Protein AF-A0A2H0EQP5-F1 (afdb_monomer_lite)

Foldseek 3Di:
DDFDPVDQDDCDPVPDCQHPCCCVPPVDPDPPDDRDDDPDDRGDDDPVVVVVVVVVVVVVDDDDDDPCPVVLVVVQVCCCVPPVDRDDSVVDDDDPDPVRVD

Secondary structure (DSSP, 8-state):
----SS-----TTTT-HHHHTHHHHH----TT-----SS--SSPPPHHHHHHHHHHHHH---------HHHHHHHHHHHHHHH-----GGG----S-HHHH-

Sequence (102 aa):
MLPDFDAVIERRNTHSLKWDALAARTGVTAPDGLAMWTADMDFLSPEPVRQRLSAAVAHGIFGYYSADASWRAAVCGWMARRHGWAVEPEWITPSAGVCAAL

pLDDT: mean 95.49, std 3.76, range [70.75, 98.75]

Radius of gyration: 18.48 Å; chains: 1; bounding box: 39×36×46 Å

Structure (mmCIF, N/CA/C/O backbone):
data_AF-A0A2H0EQP5-F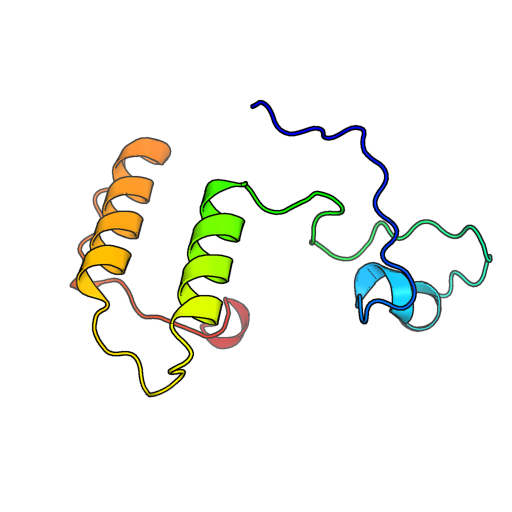1
#
_entry.id   AF-A0A2H0EQP5-F1
#
loop_
_atom_site.group_PDB
_atom_site.id
_atom_site.type_symbol
_atom_site.label_atom_id
_atom_site.label_alt_id
_atom_site.label_comp_id
_atom_site.label_asym_id
_atom_site.label_entity_id
_atom_site.label_seq_id
_atom_site.pdbx_PDB_ins_code
_atom_site.Cartn_x
_atom_site.Cartn_y
_atom_site.Cartn_z
_atom_site.occupancy
_atom_site.B_iso_or_equiv
_atom_site.auth_seq_id
_atom_site.auth_comp_id
_atom_site.auth_asym_id
_atom_site.auth_atom_id
_atom_site.pdbx_PDB_model_num
ATOM 1 N N . MET A 1 1 ? -19.212 -3.097 -9.627 1.00 70.75 1 MET A N 1
ATOM 2 C CA . MET A 1 1 ? -18.535 -3.616 -10.834 1.00 70.75 1 MET A CA 1
ATOM 3 C C . MET A 1 1 ? -17.454 -4.576 -10.364 1.00 70.75 1 MET A C 1
ATOM 5 O O . MET A 1 1 ? -16.841 -4.289 -9.341 1.00 70.75 1 MET A O 1
ATOM 9 N N . LEU A 1 2 ? -17.303 -5.730 -11.010 1.00 83.62 2 LEU A N 1
ATOM 10 C CA . LEU A 1 2 ? -16.222 -6.666 -10.688 1.00 83.62 2 LEU A CA 1
ATOM 11 C C . LEU A 1 2 ? -14.879 -6.072 -11.156 1.00 83.62 2 LEU A C 1
ATOM 13 O O . LEU A 1 2 ? -14.884 -5.346 -12.150 1.00 83.62 2 LEU A O 1
ATOM 17 N N . PRO A 1 3 ? -13.766 -6.314 -10.441 1.00 87.56 3 PRO A N 1
ATOM 18 C CA . PRO A 1 3 ? -12.445 -5.912 -10.916 1.00 87.56 3 PRO A CA 1
ATOM 19 C C . PRO A 1 3 ? -12.086 -6.663 -12.205 1.00 87.56 3 PRO A C 1
ATOM 21 O O . PRO A 1 3 ? -12.366 -7.855 -12.320 1.00 87.56 3 PRO A O 1
ATOM 24 N N . ASP A 1 4 ? -11.460 -5.959 -13.146 1.00 94.06 4 ASP A N 1
ATOM 25 C CA . ASP A 1 4 ? -10.845 -6.546 -14.336 1.00 94.06 4 ASP A CA 1
ATOM 26 C C . ASP A 1 4 ? -9.378 -6.871 -14.018 1.00 94.06 4 ASP A C 1
ATOM 28 O O . ASP A 1 4 ? -8.572 -5.966 -13.792 1.00 94.06 4 ASP A O 1
ATOM 32 N N . PHE A 1 5 ? -9.063 -8.164 -13.928 1.00 96.00 5 PHE A N 1
ATOM 33 C CA . PHE A 1 5 ? -7.707 -8.663 -13.686 1.00 96.00 5 PHE A CA 1
ATOM 34 C C . PHE A 1 5 ? -6.963 -9.015 -14.984 1.00 96.00 5 PHE A C 1
ATOM 36 O O . PHE A 1 5 ? -5.776 -9.321 -14.921 1.00 96.00 5 PHE A O 1
ATOM 43 N N . ASP A 1 6 ? -7.629 -8.956 -16.141 1.00 96.56 6 ASP A N 1
ATOM 44 C CA . ASP A 1 6 ? -7.016 -9.205 -17.451 1.00 96.56 6 ASP A CA 1
ATOM 45 C C . ASP A 1 6 ? -6.471 -7.909 -18.074 1.00 96.56 6 ASP A C 1
ATOM 47 O O . ASP A 1 6 ? -5.634 -7.941 -18.979 1.00 96.56 6 ASP A O 1
ATOM 51 N N . ALA A 1 7 ? -6.919 -6.752 -17.575 1.00 95.75 7 ALA A N 1
ATOM 52 C CA . ALA A 1 7 ? -6.400 -5.451 -17.963 1.00 95.75 7 ALA A CA 1
ATOM 53 C C . ALA A 1 7 ? -4.881 -5.354 -17.736 1.00 95.75 7 ALA A C 1
ATOM 55 O O . ALA A 1 7 ? -4.391 -5.334 -16.605 1.00 95.75 7 ALA A O 1
ATOM 56 N N . VAL A 1 8 ? -4.131 -5.215 -18.831 1.00 95.19 8 VAL A N 1
ATOM 57 C CA . VAL A 1 8 ? -2.688 -4.963 -18.792 1.00 95.19 8 VAL A CA 1
ATOM 58 C C . VAL A 1 8 ? -2.442 -3.488 -18.484 1.00 95.19 8 VAL A C 1
ATOM 60 O O . VAL A 1 8 ? -2.867 -2.603 -19.229 1.00 95.19 8 VAL A O 1
ATOM 63 N N . ILE A 1 9 ? -1.730 -3.221 -17.390 1.00 95.62 9 ILE A N 1
ATOM 64 C CA . ILE A 1 9 ? -1.413 -1.870 -16.919 1.00 95.62 9 ILE A CA 1
ATOM 65 C C . ILE A 1 9 ? 0.083 -1.633 -17.097 1.00 95.62 9 ILE A C 1
ATOM 67 O O . ILE A 1 9 ? 0.904 -2.316 -16.487 1.00 95.62 9 ILE A O 1
ATOM 71 N N . GLU A 1 10 ? 0.444 -0.644 -17.912 1.00 96.12 10 GLU A N 1
ATOM 72 C CA . GLU A 1 10 ? 1.841 -0.246 -18.072 1.00 96.12 10 GLU A CA 1
ATOM 73 C C . GLU A 1 10 ? 2.361 0.434 -16.795 1.00 96.12 10 GLU A C 1
ATOM 75 O O . GLU A 1 10 ? 1.739 1.363 -16.274 1.00 96.12 10 GLU A O 1
ATOM 80 N N . ARG A 1 11 ? 3.506 -0.037 -16.290 1.00 96.56 11 ARG A N 1
ATOM 81 C CA . ARG A 1 11 ? 4.137 0.431 -15.041 1.00 96.56 11 ARG A CA 1
ATOM 82 C C . ARG A 1 11 ? 5.615 0.799 -15.205 1.00 96.56 11 ARG A C 1
ATOM 84 O O . ARG A 1 11 ? 6.268 1.161 -14.227 1.00 96.56 11 ARG A O 1
ATOM 91 N N . ARG A 1 12 ? 6.161 0.712 -16.419 1.00 95.81 12 ARG A N 1
ATOM 92 C CA . ARG A 1 12 ? 7.487 1.244 -16.747 1.00 95.81 12 ARG A CA 1
ATOM 93 C C . ARG A 1 12 ? 7.437 2.764 -16.789 1.00 95.81 12 ARG A C 1
ATOM 95 O O . ARG A 1 12 ? 6.477 3.356 -17.281 1.00 95.81 12 ARG A O 1
ATOM 102 N N . ASN A 1 13 ? 8.503 3.394 -16.315 1.00 95.88 13 ASN A N 1
ATOM 103 C CA . ASN A 1 13 ? 8.634 4.841 -16.161 1.00 95.88 13 ASN A CA 1
ATOM 104 C C . ASN A 1 13 ? 7.572 5.458 -15.232 1.00 95.88 13 ASN A C 1
ATOM 106 O O . ASN A 1 13 ? 7.227 6.629 -15.381 1.00 95.88 13 ASN A O 1
ATOM 110 N N . THR A 1 14 ? 7.054 4.691 -14.267 1.00 96.50 14 THR A N 1
ATOM 111 C CA . THR A 1 14 ? 6.093 5.184 -13.262 1.00 96.50 14 THR A CA 1
ATOM 112 C C . THR A 1 14 ? 6.680 5.212 -11.850 1.00 96.50 14 THR A C 1
ATOM 114 O O . THR A 1 14 ? 5.927 5.209 -10.876 1.00 96.50 14 THR A O 1
ATOM 117 N N . HIS A 1 15 ? 8.010 5.182 -11.719 1.00 96.94 15 HIS A N 1
ATOM 118 C CA . HIS A 1 15 ? 8.730 5.009 -10.451 1.00 96.94 15 HIS A CA 1
ATOM 119 C C . HIS A 1 15 ? 8.416 3.677 -9.747 1.00 96.94 15 HIS A C 1
ATOM 121 O O . HIS A 1 15 ? 8.424 3.582 -8.517 1.00 96.94 15 HIS A O 1
ATOM 127 N N . SER A 1 16 ? 8.139 2.625 -10.521 1.00 97.00 16 SER A N 1
ATOM 128 C CA . SER A 1 16 ? 7.912 1.285 -9.983 1.00 97.00 16 SER A CA 1
ATOM 129 C C . SER A 1 16 ? 9.250 0.611 -9.699 1.00 97.00 16 SER A C 1
ATOM 131 O O . SER A 1 16 ? 9.982 0.283 -10.625 1.00 97.00 16 SER A O 1
ATOM 133 N N . LEU A 1 17 ? 9.560 0.320 -8.431 1.00 97.31 17 LEU A N 1
ATOM 134 C CA . LEU A 1 17 ? 10.770 -0.445 -8.095 1.00 97.31 17 LEU A CA 1
ATOM 135 C C . LEU A 1 17 ? 10.806 -1.799 -8.823 1.00 97.31 17 LEU A C 1
ATOM 137 O O . LEU A 1 17 ? 11.868 -2.231 -9.263 1.00 97.31 17 LEU A O 1
ATOM 141 N N . LYS A 1 18 ? 9.648 -2.448 -8.975 1.00 97.38 18 LYS A N 1
ATOM 142 C CA . LYS A 1 18 ? 9.512 -3.743 -9.645 1.00 97.38 18 LYS A CA 1
ATOM 143 C C . LYS A 1 18 ? 9.967 -3.687 -11.106 1.00 97.38 18 LYS A C 1
ATOM 145 O O . LYS A 1 18 ? 10.757 -4.538 -11.517 1.00 97.38 18 LYS A O 1
ATOM 150 N N . TRP A 1 19 ? 9.478 -2.700 -11.858 1.00 97.38 19 TRP A N 1
ATOM 151 C CA . TRP A 1 19 ? 9.697 -2.578 -13.302 1.00 97.38 19 TRP A CA 1
ATOM 152 C C . TRP A 1 19 ? 10.926 -1.731 -13.648 1.00 97.38 19 TRP A C 1
ATOM 154 O O . TRP A 1 19 ? 11.783 -2.178 -14.407 1.00 97.38 19 TRP A O 1
ATOM 164 N N . ASP A 1 20 ? 11.071 -0.553 -13.043 1.00 96.19 20 ASP A N 1
ATOM 165 C CA . ASP A 1 20 ? 12.115 0.418 -13.396 1.00 96.19 20 ASP A CA 1
ATOM 166 C C . ASP A 1 20 ? 13.500 0.019 -12.867 1.00 96.19 20 ASP A C 1
ATOM 168 O O . ASP A 1 20 ? 14.520 0.441 -13.409 1.00 96.19 20 ASP A O 1
ATOM 172 N N . ALA A 1 21 ? 13.564 -0.830 -11.834 1.00 96.25 21 ALA A N 1
ATOM 173 C CA . ALA A 1 21 ? 14.825 -1.359 -11.314 1.00 96.25 21 ALA A CA 1
ATOM 174 C C . ALA A 1 21 ? 15.125 -2.798 -11.764 1.00 96.25 21 ALA A C 1
ATOM 176 O O . ALA A 1 21 ? 16.068 -3.395 -11.241 1.00 96.25 21 ALA A O 1
ATOM 177 N N . LEU A 1 22 ? 14.369 -3.359 -12.720 1.00 96.56 22 LEU A N 1
ATOM 178 C CA . LEU A 1 22 ? 14.503 -4.755 -13.154 1.00 96.56 22 LEU A CA 1
ATOM 179 C C . LEU A 1 22 ? 15.953 -5.106 -13.517 1.00 96.56 22 LEU A C 1
ATOM 181 O O . LEU A 1 22 ? 16.533 -6.017 -12.922 1.00 96.56 22 LEU A O 1
ATOM 185 N N . ALA A 1 23 ? 16.568 -4.341 -14.421 1.00 96.00 23 ALA A N 1
ATOM 186 C CA . ALA A 1 23 ? 17.946 -4.572 -14.852 1.00 96.00 23 ALA A CA 1
ATOM 187 C C . ALA A 1 23 ? 18.945 -4.449 -13.694 1.00 96.00 23 ALA A C 1
ATOM 189 O O . ALA A 1 23 ? 19.770 -5.335 -13.489 1.00 96.00 23 ALA A O 1
ATOM 190 N N . ALA A 1 24 ? 18.835 -3.391 -12.887 1.00 95.94 24 ALA A N 1
ATOM 191 C CA . ALA A 1 24 ? 19.758 -3.132 -11.783 1.00 95.94 24 ALA A CA 1
ATOM 192 C C . ALA A 1 24 ? 19.662 -4.170 -10.649 1.00 95.94 24 ALA A C 1
ATOM 194 O O . ALA A 1 24 ? 20.642 -4.411 -9.950 1.00 95.94 24 ALA A O 1
ATOM 195 N N . ARG A 1 25 ? 18.481 -4.763 -10.437 1.00 96.12 25 ARG A N 1
ATOM 196 C CA . ARG A 1 25 ? 18.212 -5.691 -9.326 1.00 96.12 25 ARG A CA 1
ATOM 197 C C . ARG A 1 25 ? 18.348 -7.158 -9.714 1.00 96.12 25 ARG A C 1
ATOM 199 O O . ARG A 1 25 ? 18.621 -7.973 -8.840 1.00 96.12 25 ARG A O 1
ATOM 206 N N . THR A 1 26 ? 18.147 -7.489 -10.988 1.00 95.00 26 THR A N 1
ATOM 207 C CA . THR A 1 26 ? 18.069 -8.885 -11.458 1.00 95.00 26 THR A CA 1
ATOM 208 C C . THR A 1 26 ? 19.030 -9.213 -12.603 1.00 95.00 26 THR A C 1
ATOM 210 O O . THR A 1 26 ? 19.237 -10.386 -12.894 1.00 95.00 26 THR A O 1
ATOM 213 N N . GLY A 1 27 ? 19.615 -8.207 -13.264 1.00 95.94 27 GLY A N 1
ATOM 214 C CA . GLY A 1 27 ? 20.454 -8.382 -14.455 1.00 95.94 27 GLY A CA 1
ATOM 215 C C . GLY A 1 27 ? 19.680 -8.577 -15.766 1.00 95.94 27 GLY A C 1
ATOM 216 O O . GLY A 1 27 ? 20.300 -8.659 -16.822 1.00 95.94 27 GLY A O 1
ATOM 217 N N . VAL A 1 28 ? 18.343 -8.624 -15.737 1.00 96.12 28 VAL A N 1
ATOM 218 C CA . VAL A 1 28 ? 17.513 -8.736 -16.947 1.00 96.12 28 VAL A CA 1
ATOM 219 C C . VAL A 1 28 ? 17.499 -7.400 -17.696 1.00 96.12 28 VAL A C 1
ATOM 221 O O . VAL A 1 28 ? 16.908 -6.428 -17.232 1.00 96.12 28 VAL A O 1
ATOM 224 N N . THR A 1 29 ? 18.148 -7.354 -18.860 1.00 95.38 29 THR A N 1
ATOM 225 C CA . THR A 1 29 ? 18.290 -6.145 -19.698 1.00 95.38 29 THR A CA 1
ATOM 226 C C . THR A 1 29 ? 17.456 -6.174 -20.978 1.00 95.38 29 THR A C 1
ATOM 228 O O . THR A 1 29 ? 17.458 -5.198 -21.728 1.00 95.38 29 THR A O 1
ATOM 231 N N . ALA A 1 30 ? 16.753 -7.279 -21.244 1.00 95.81 30 ALA A N 1
ATOM 232 C CA . ALA A 1 30 ? 15.890 -7.401 -22.411 1.00 95.81 30 ALA A CA 1
ATOM 233 C C . ALA A 1 30 ? 14.777 -6.330 -22.372 1.00 95.81 30 ALA A C 1
ATOM 235 O O . ALA A 1 30 ? 14.176 -6.124 -21.312 1.00 95.81 30 ALA A O 1
ATOM 236 N N . PRO A 1 31 ? 14.483 -5.647 -23.495 1.00 88.62 31 PRO A N 1
ATOM 237 C CA . PRO A 1 31 ? 13.491 -4.566 -23.534 1.00 88.62 31 PRO A CA 1
ATOM 238 C C . PRO A 1 31 ? 12.055 -5.040 -23.238 1.00 88.62 31 PRO A C 1
ATOM 240 O O . PRO A 1 31 ? 11.212 -4.247 -22.817 1.00 88.62 31 PRO A O 1
ATOM 243 N N . ASP A 1 32 ? 11.789 -6.329 -23.437 1.00 92.25 32 ASP A N 1
ATOM 244 C CA . ASP A 1 32 ? 10.553 -7.058 -23.138 1.00 92.25 32 ASP A CA 1
ATOM 245 C C . ASP A 1 32 ? 10.672 -7.94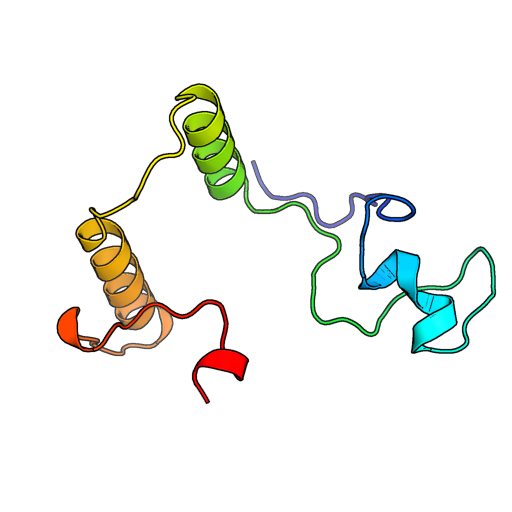3 -21.880 1.00 92.25 32 ASP A C 1
ATOM 247 O O . ASP A 1 32 ? 9.866 -8.847 -21.660 1.00 92.25 32 ASP A O 1
ATOM 251 N N . GLY A 1 33 ? 11.674 -7.683 -21.033 1.00 93.94 33 GLY A N 1
ATOM 252 C CA . GLY A 1 33 ? 11.882 -8.405 -19.783 1.00 93.94 33 GLY A CA 1
ATOM 253 C C . GLY A 1 33 ? 10.674 -8.324 -18.843 1.00 93.94 33 GLY A C 1
ATOM 254 O O . GLY A 1 33 ? 10.108 -7.255 -18.616 1.00 93.94 33 GLY A O 1
ATOM 255 N N . LEU A 1 34 ? 10.303 -9.464 -18.255 1.00 95.19 34 LEU A N 1
ATOM 256 C CA . LEU A 1 34 ? 9.176 -9.576 -17.328 1.00 95.19 34 LEU A CA 1
ATOM 257 C C . LEU A 1 34 ? 9.640 -9.460 -15.874 1.00 95.19 34 LEU A C 1
ATOM 259 O O . LEU A 1 34 ? 10.464 -10.244 -15.399 1.00 95.19 34 LEU A O 1
ATOM 263 N N . ALA A 1 35 ? 9.071 -8.508 -15.135 1.00 96.31 35 ALA A N 1
ATOM 264 C CA . ALA A 1 35 ? 9.363 -8.332 -13.720 1.00 96.31 35 ALA A CA 1
ATOM 265 C C . ALA A 1 35 ? 8.474 -9.235 -12.847 1.00 96.31 35 ALA A C 1
ATOM 267 O O . ALA A 1 35 ? 7.296 -8.955 -12.644 1.00 96.31 35 ALA A O 1
ATOM 268 N N . MET A 1 36 ? 9.048 -10.298 -12.271 1.00 95.62 36 MET A N 1
ATOM 269 C CA . MET A 1 36 ? 8.321 -11.268 -11.425 1.00 95.62 36 MET A CA 1
ATOM 270 C C . MET A 1 36 ? 8.925 -11.440 -10.017 1.00 95.62 36 MET A C 1
ATOM 272 O O . MET A 1 36 ? 8.809 -12.503 -9.417 1.00 95.62 36 MET A O 1
ATOM 276 N N . TRP A 1 37 ? 9.611 -10.416 -9.497 1.00 93.94 37 TRP A N 1
ATOM 277 C CA . TRP A 1 37 ? 10.475 -10.548 -8.311 1.00 93.94 37 TRP A CA 1
ATOM 278 C C . TRP A 1 37 ? 9.996 -9.769 -7.073 1.00 93.94 37 TRP A C 1
ATOM 280 O O . TRP A 1 37 ? 10.082 -10.276 -5.958 1.00 93.94 37 TRP A O 1
ATOM 290 N N . THR A 1 38 ? 9.490 -8.541 -7.233 1.00 96.56 38 THR A N 1
ATOM 291 C CA . THR A 1 38 ? 8.978 -7.736 -6.110 1.00 96.56 38 THR A CA 1
ATOM 292 C C . THR A 1 38 ? 7.545 -8.137 -5.753 1.00 96.56 38 THR A C 1
ATOM 294 O O . THR A 1 38 ? 6.702 -8.265 -6.638 1.00 96.56 38 THR A O 1
ATOM 297 N N . ALA A 1 39 ? 7.255 -8.270 -4.455 1.00 96.31 39 ALA A N 1
ATOM 298 C CA . ALA A 1 39 ? 5.934 -8.620 -3.926 1.00 96.31 39 ALA A CA 1
ATOM 299 C C . ALA A 1 39 ? 4.964 -7.417 -3.876 1.00 96.31 39 ALA A C 1
ATOM 301 O O . ALA A 1 39 ? 4.472 -7.039 -2.814 1.00 96.31 39 ALA A O 1
ATOM 302 N N . ASP A 1 40 ? 4.690 -6.818 -5.035 1.00 96.69 40 ASP A N 1
ATOM 303 C CA . ASP A 1 40 ? 3.538 -5.943 -5.273 1.00 96.69 40 ASP A CA 1
ATOM 304 C C . ASP A 1 40 ? 2.689 -6.485 -6.443 1.00 96.69 40 ASP A C 1
ATOM 306 O O . ASP A 1 40 ? 3.058 -7.466 -7.096 1.00 96.69 40 ASP A O 1
ATOM 310 N N . MET A 1 41 ? 1.524 -5.882 -6.692 1.00 96.62 41 MET A N 1
ATOM 311 C CA . MET A 1 41 ? 0.588 -6.340 -7.725 1.00 96.62 41 MET A CA 1
ATOM 312 C C . MET A 1 41 ? 0.596 -5.422 -8.950 1.00 96.62 41 MET A C 1
ATOM 314 O O . MET A 1 41 ? 0.677 -4.204 -8.811 1.00 96.62 41 MET A O 1
ATOM 318 N N . ASP A 1 42 ? 0.403 -6.001 -10.138 1.00 96.75 42 ASP A N 1
ATOM 319 C CA . ASP 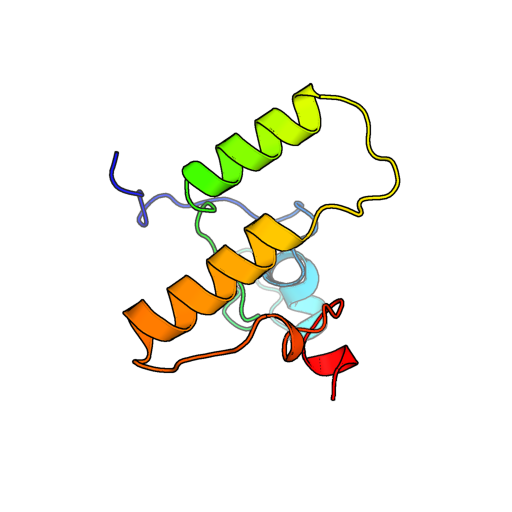A 1 42 ? 0.148 -5.269 -11.392 1.00 96.75 42 ASP A CA 1
ATOM 320 C C . ASP A 1 42 ? -1.362 -5.080 -11.649 1.00 96.75 42 ASP A C 1
ATOM 322 O O . ASP A 1 42 ? -1.814 -5.061 -12.788 1.00 96.75 4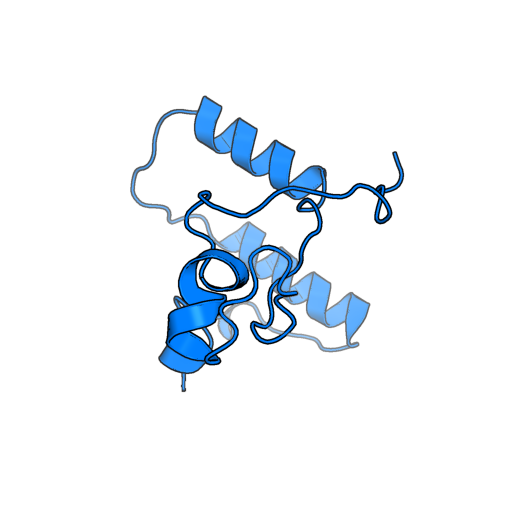2 ASP A O 1
ATOM 326 N N . PHE A 1 43 ? -2.151 -4.936 -10.579 1.00 96.56 43 PHE A N 1
ATOM 327 C CA . PHE A 1 43 ? -3.595 -4.696 -10.629 1.00 96.56 43 PHE A CA 1
ATOM 328 C C . PHE A 1 43 ? -3.943 -3.332 -10.042 1.00 96.56 43 PHE A C 1
ATOM 330 O O . PHE A 1 43 ? -3.254 -2.822 -9.152 1.00 96.56 43 PHE A O 1
ATOM 337 N N . LEU A 1 44 ? -5.065 -2.757 -10.479 1.00 95.25 44 LEU A N 1
ATOM 338 C CA . LEU A 1 44 ? -5.614 -1.578 -9.818 1.00 95.25 44 LEU A CA 1
ATOM 339 C C . LEU A 1 44 ? -5.963 -1.892 -8.359 1.00 95.25 44 LEU A C 1
ATOM 341 O O . LEU A 1 44 ? -6.491 -2.955 -8.029 1.00 95.25 44 LEU A O 1
ATOM 345 N N . SER A 1 45 ? -5.728 -0.917 -7.480 1.00 95.50 45 SER A N 1
ATOM 346 C CA . SER A 1 45 ? -6.257 -0.981 -6.117 1.00 95.50 45 SER A CA 1
ATOM 347 C C . SER A 1 45 ? -7.790 -1.058 -6.135 1.00 95.50 45 SER A C 1
ATOM 349 O O . SER A 1 45 ? -8.412 -0.467 -7.023 1.00 95.50 45 SER A O 1
ATOM 351 N N . PRO A 1 46 ? -8.425 -1.718 -5.148 1.00 95.38 46 PRO A N 1
ATOM 352 C CA . PRO A 1 46 ? -9.877 -1.832 -5.096 1.00 95.38 46 PRO A CA 1
ATOM 353 C C . PRO A 1 46 ? -10.574 -0.471 -5.168 1.00 95.38 46 PRO A C 1
ATOM 355 O O . PRO A 1 46 ? -10.144 0.496 -4.535 1.00 95.38 46 PRO A O 1
ATOM 358 N N . GLU A 1 47 ? -11.692 -0.412 -5.888 1.00 95.44 47 GLU A N 1
ATOM 359 C CA . GLU A 1 47 ? -12.438 0.831 -6.109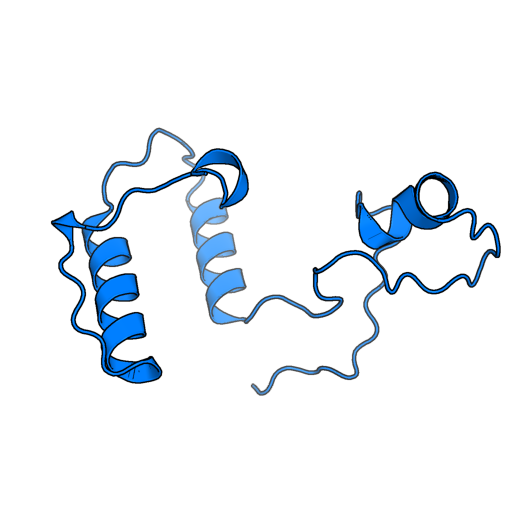 1.00 95.44 47 GLU A CA 1
ATOM 360 C C . GLU A 1 47 ? -12.783 1.596 -4.813 1.00 95.44 47 GLU A C 1
ATOM 362 O O . GLU A 1 47 ? -12.531 2.801 -4.769 1.00 95.44 47 GLU A O 1
ATOM 367 N N . PRO A 1 48 ? -13.234 0.949 -3.714 1.00 95.75 48 PRO A N 1
ATOM 368 C CA . PRO A 1 48 ? -13.496 1.661 -2.460 1.00 95.75 48 PRO A CA 1
ATOM 369 C C . PRO A 1 48 ? -12.264 2.377 -1.881 1.00 95.75 48 PRO A C 1
ATOM 371 O O . PRO A 1 48 ? -12.391 3.436 -1.266 1.00 95.75 48 PRO A O 1
ATOM 374 N N . VAL A 1 49 ? -11.062 1.827 -2.093 1.00 96.44 49 VAL A N 1
ATOM 375 C CA . VAL A 1 49 ? -9.800 2.436 -1.643 1.00 96.44 49 VAL A CA 1
ATOM 376 C C . VAL A 1 49 ? -9.490 3.667 -2.486 1.00 96.44 49 VAL A C 1
ATOM 378 O O . VAL A 1 49 ? -9.226 4.738 -1.939 1.00 96.44 49 VAL A O 1
ATOM 381 N N . ARG A 1 50 ? -9.582 3.537 -3.816 1.00 96.69 50 ARG A N 1
ATOM 382 C CA . ARG A 1 50 ? -9.344 4.639 -4.759 1.00 96.69 50 ARG A CA 1
ATOM 383 C C . ARG A 1 50 ? -10.285 5.811 -4.489 1.00 96.69 50 ARG A C 1
ATOM 385 O O . ARG A 1 50 ? -9.817 6.934 -4.353 1.00 96.69 50 ARG A O 1
ATOM 392 N N . GLN A 1 51 ? -11.579 5.548 -4.301 1.00 97.56 51 GLN A N 1
ATOM 393 C CA . GLN A 1 51 ? -12.572 6.580 -3.985 1.00 97.56 51 GLN A CA 1
ATOM 394 C C . GLN A 1 51 ? -12.267 7.303 -2.670 1.00 97.56 51 GLN A C 1
ATOM 396 O O . GLN A 1 51 ? -12.319 8.534 -2.612 1.00 97.56 51 GLN A O 1
ATOM 401 N N . ARG A 1 52 ? -11.901 6.566 -1.611 1.00 96.56 52 ARG A N 1
ATOM 402 C CA . ARG A 1 52 ? -11.573 7.177 -0.316 1.00 96.56 52 ARG A CA 1
ATOM 403 C C . ARG A 1 52 ? -10.332 8.066 -0.394 1.00 96.56 52 ARG A C 1
ATOM 405 O O . ARG A 1 52 ? -10.314 9.113 0.263 1.00 96.56 52 ARG A O 1
ATOM 412 N N . LEU A 1 53 ? -9.332 7.663 -1.178 1.00 97.25 53 LEU A N 1
ATOM 413 C CA . LEU A 1 53 ? -8.128 8.451 -1.444 1.00 97.25 53 LEU A CA 1
ATOM 414 C C . LEU A 1 53 ? -8.447 9.692 -2.281 1.00 97.25 53 LEU A C 1
ATOM 416 O O . LEU A 1 53 ? -8.050 10.788 -1.897 1.00 97.25 53 LEU A O 1
ATOM 420 N N . SER A 1 54 ? -9.227 9.563 -3.357 1.00 98.25 54 SER A N 1
ATOM 421 C CA . SER A 1 54 ? -9.672 10.708 -4.162 1.00 98.25 54 SER A CA 1
ATOM 422 C C . SER A 1 54 ? -10.442 11.730 -3.325 1.00 98.25 54 SER A C 1
ATOM 424 O O . SER A 1 54 ? -10.186 12.925 -3.438 1.00 98.25 54 SER A O 1
ATOM 426 N N . ALA A 1 55 ? -11.323 11.279 -2.428 1.00 97.81 55 ALA A N 1
ATOM 427 C CA . ALA A 1 55 ? -12.027 12.160 -1.499 1.00 97.81 55 ALA A CA 1
ATOM 428 C C . ALA A 1 55 ? -11.077 12.851 -0.500 1.00 97.81 55 ALA A C 1
ATOM 430 O O . ALA A 1 55 ? -11.273 14.019 -0.176 1.00 97.81 55 ALA A O 1
ATOM 431 N N . ALA A 1 56 ? -10.033 12.157 -0.026 1.00 95.44 56 ALA A N 1
ATOM 432 C CA . ALA A 1 56 ? -9.014 12.758 0.837 1.00 95.44 56 ALA A CA 1
ATOM 433 C C . ALA A 1 56 ? -8.206 13.838 0.100 1.00 95.44 56 ALA A C 1
ATOM 435 O O . ALA A 1 56 ? -7.967 14.905 0.656 1.00 95.44 56 ALA A O 1
ATOM 436 N N . VAL A 1 57 ? -7.836 13.588 -1.159 1.00 97.88 57 VAL A N 1
ATOM 437 C CA . VAL A 1 57 ? -7.161 14.577 -2.013 1.00 97.88 57 VAL A CA 1
ATOM 438 C C . VAL A 1 57 ? -8.064 15.785 -2.258 1.00 97.88 57 VAL A C 1
ATOM 440 O O . VAL A 1 57 ? -7.611 16.917 -2.117 1.00 97.88 57 VAL A O 1
ATOM 443 N N . ALA A 1 58 ? -9.347 15.557 -2.551 1.00 98.25 58 ALA A N 1
ATOM 444 C CA . ALA A 1 58 ? -10.324 16.623 -2.771 1.00 98.25 58 ALA A CA 1
ATOM 445 C C . ALA A 1 58 ? -10.563 17.500 -1.528 1.00 98.25 58 ALA A C 1
ATOM 447 O O . ALA A 1 58 ? -10.889 18.674 -1.670 1.00 98.25 58 ALA A O 1
ATOM 448 N N . HIS A 1 59 ? -10.384 16.960 -0.316 1.00 97.12 59 HIS A N 1
ATOM 449 C CA . HIS A 1 59 ? -10.454 17.747 0.918 1.00 97.12 59 HIS A CA 1
ATOM 450 C C . HIS A 1 59 ? -9.346 18.814 1.006 1.00 97.12 59 HIS A C 1
ATOM 452 O O . HIS A 1 59 ? -9.569 19.876 1.580 1.00 97.12 59 HIS A O 1
ATOM 458 N N . GLY A 1 60 ? -8.166 18.549 0.433 1.00 96.81 60 GLY A N 1
ATOM 459 C CA . GLY A 1 60 ? -7.098 19.538 0.239 1.00 96.81 60 GLY A CA 1
ATOM 460 C C . GLY A 1 60 ? -6.266 19.910 1.474 1.00 96.81 60 GLY A C 1
ATOM 461 O O . GLY A 1 60 ? -5.291 20.645 1.337 1.00 96.81 60 GLY A O 1
ATOM 462 N N . ILE A 1 61 ? -6.602 19.406 2.667 1.00 96.44 61 ILE A N 1
ATOM 463 C CA . ILE A 1 61 ? -5.844 19.641 3.907 1.00 96.44 61 ILE A CA 1
ATOM 464 C C . ILE A 1 61 ? -5.128 18.351 4.322 1.00 96.44 61 ILE A C 1
ATOM 466 O O . ILE A 1 61 ? -5.769 17.341 4.609 1.00 96.44 61 ILE A O 1
ATOM 470 N N . PHE A 1 62 ? -3.795 18.404 4.400 1.00 95.50 62 PHE A N 1
ATOM 471 C CA . PHE A 1 62 ? -2.920 17.248 4.667 1.00 95.50 62 PHE A CA 1
ATOM 472 C C . PHE A 1 62 ? -2.103 17.406 5.961 1.00 95.50 62 PHE A C 1
ATOM 474 O O . PHE A 1 62 ? -0.918 17.086 6.012 1.00 95.50 62 PHE A O 1
ATOM 481 N N . GLY A 1 63 ? -2.730 17.967 6.996 1.00 94.50 63 GLY A N 1
ATOM 482 C CA . GLY A 1 63 ? -2.111 18.158 8.308 1.00 94.50 63 GLY A CA 1
ATOM 483 C C . GLY A 1 63 ? -2.003 16.869 9.131 1.00 94.50 63 GLY A C 1
ATOM 484 O O . GLY A 1 63 ? -2.307 15.770 8.667 1.00 94.50 63 GLY A O 1
ATOM 485 N N . TYR A 1 64 ? -1.592 17.018 10.389 1.00 94.38 64 TYR A N 1
ATOM 486 C CA . TYR A 1 64 ? -1.467 15.905 11.329 1.00 94.38 64 TYR A CA 1
ATOM 487 C C . TYR A 1 64 ? -2.802 15.182 11.555 1.00 94.38 64 TYR A C 1
ATOM 489 O O . TYR A 1 64 ? -3.825 15.807 11.834 1.00 94.38 64 TYR A O 1
ATOM 497 N N . TYR A 1 65 ? -2.773 13.851 11.469 1.00 88.44 65 TYR A N 1
ATOM 498 C CA . TYR A 1 65 ? -3.933 12.986 11.670 1.00 88.44 65 TYR A CA 1
ATOM 499 C C . TYR A 1 65 ? -3.919 12.370 13.072 1.00 88.44 65 TYR A C 1
ATOM 501 O O . TYR A 1 65 ? -2.895 11.844 13.500 1.00 88.44 65 TYR A O 1
ATOM 509 N N . SER A 1 66 ? -5.056 12.402 13.772 1.00 85.38 66 SER A N 1
ATOM 510 C CA . SER A 1 66 ? -5.176 11.886 15.147 1.00 85.38 66 SER A CA 1
ATOM 511 C C . SER A 1 66 ? -6.379 10.965 15.391 1.00 85.38 66 SER A C 1
ATOM 513 O O . SER A 1 66 ? -6.454 10.323 16.433 1.00 85.38 66 SER A O 1
ATOM 515 N N . ALA A 1 67 ? -7.330 10.868 14.458 1.00 83.62 67 ALA A N 1
ATOM 516 C CA . ALA A 1 67 ? -8.603 10.179 14.679 1.00 83.62 67 ALA A CA 1
ATOM 517 C C . ALA A 1 67 ? -8.566 8.692 14.267 1.00 83.62 67 ALA A C 1
ATOM 519 O O . ALA A 1 67 ? -9.158 8.308 13.260 1.00 83.62 67 ALA A O 1
ATOM 520 N N . ASP A 1 68 ? -7.898 7.835 15.043 1.00 90.12 68 ASP A N 1
ATOM 521 C CA . ASP A 1 68 ? -7.623 6.437 14.662 1.00 90.12 68 ASP A CA 1
ATOM 522 C C . ASP A 1 68 ? -8.676 5.393 15.107 1.00 90.12 68 ASP A C 1
ATOM 524 O O . ASP A 1 68 ? -8.617 4.239 14.678 1.00 90.12 68 ASP A O 1
ATOM 528 N N . ALA A 1 69 ? -9.683 5.777 15.900 1.00 95.06 69 ALA A N 1
ATOM 529 C CA . ALA A 1 69 ? -10.665 4.844 16.470 1.00 95.06 69 ALA A CA 1
ATOM 530 C C . ALA A 1 69 ? -11.418 4.017 15.408 1.00 95.06 69 ALA A C 1
ATOM 532 O O . ALA A 1 69 ? -11.579 2.803 15.546 1.00 95.06 69 ALA A O 1
ATOM 533 N N . SER A 1 70 ? -11.843 4.658 14.312 1.00 94.94 70 SER A N 1
ATOM 534 C CA . SER A 1 70 ? -12.525 3.967 13.205 1.00 94.94 70 SER A CA 1
ATOM 535 C C . SER A 1 70 ? -11.611 2.974 12.479 1.00 94.94 70 SER A C 1
ATOM 537 O O . SER A 1 70 ? -12.056 1.903 12.067 1.00 94.94 70 SER A O 1
ATOM 539 N N . TRP A 1 71 ? -10.321 3.300 12.372 1.00 95.38 71 TRP A N 1
ATOM 540 C CA . TRP A 1 71 ? -9.310 2.427 11.792 1.00 95.38 71 TRP A CA 1
ATOM 541 C C . TRP A 1 71 ? -9.043 1.215 12.693 1.00 95.38 71 TRP A C 1
ATOM 543 O O . TRP A 1 71 ? -9.083 0.085 12.204 1.00 95.38 71 TRP A O 1
ATOM 553 N N . ARG A 1 72 ? -8.884 1.415 14.011 1.00 97.12 72 ARG A N 1
ATOM 554 C CA . ARG A 1 72 ? -8.732 0.318 14.988 1.00 97.12 72 ARG A CA 1
ATOM 555 C C . ARG A 1 72 ? -9.916 -0.646 14.934 1.00 97.12 72 ARG A C 1
ATOM 557 O O . ARG A 1 72 ? -9.721 -1.849 14.793 1.00 97.12 72 ARG A O 1
ATOM 564 N N . ALA A 1 73 ? -11.142 -0.119 14.936 1.00 97.56 73 ALA A N 1
ATOM 565 C CA . ALA A 1 73 ? -12.354 -0.931 14.828 1.00 97.56 73 ALA A CA 1
ATOM 566 C C . ALA A 1 73 ? -12.408 -1.745 13.519 1.00 97.56 73 ALA A C 1
ATOM 568 O O . ALA A 1 73 ? -12.836 -2.904 13.521 1.00 97.56 73 ALA A O 1
ATOM 569 N N . ALA A 1 74 ? -11.945 -1.174 12.401 1.00 97.44 74 ALA A N 1
ATOM 570 C CA . ALA A 1 74 ? -11.863 -1.886 11.128 1.00 97.44 74 ALA A CA 1
ATOM 571 C C . ALA A 1 74 ? -10.875 -3.065 11.186 1.00 97.44 74 ALA A C 1
ATOM 573 O O . ALA A 1 74 ? -11.202 -4.147 10.689 1.00 97.44 74 ALA A O 1
ATOM 574 N N . VAL A 1 75 ? -9.714 -2.882 11.829 1.00 97.94 75 VAL A N 1
ATOM 575 C CA . VAL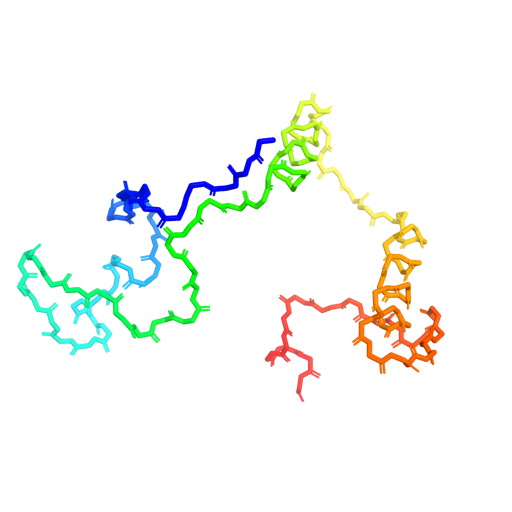 A 1 75 ? -8.708 -3.938 12.042 1.00 97.94 75 VAL A CA 1
ATOM 576 C C . VAL A 1 75 ? -9.261 -5.046 12.941 1.00 97.94 75 VAL A C 1
ATOM 578 O O . VAL A 1 75 ? -9.254 -6.207 12.530 1.00 97.94 75 VAL A O 1
ATOM 581 N N . CYS A 1 76 ? -9.817 -4.707 14.110 1.00 98.50 76 CYS A N 1
ATOM 582 C CA . CYS A 1 76 ? -10.437 -5.678 15.020 1.00 98.50 76 CYS A CA 1
ATOM 583 C C . CYS A 1 76 ? -11.527 -6.494 14.308 1.00 98.50 76 CYS A C 1
ATOM 585 O O . CYS A 1 76 ? -11.539 -7.725 14.350 1.00 98.50 76 CYS A O 1
ATOM 587 N N . GLY A 1 77 ? -12.414 -5.816 13.572 1.00 98.62 77 GLY A N 1
ATOM 588 C CA . GLY A 1 77 ? -13.477 -6.474 12.819 1.00 98.62 77 GLY A CA 1
ATOM 589 C C . GLY A 1 77 ? -12.961 -7.372 11.690 1.00 98.62 77 GLY A C 1
ATOM 590 O O . GLY A 1 77 ? -13.555 -8.418 11.422 1.00 98.62 77 GLY A O 1
ATOM 591 N N . TRP A 1 78 ? -11.875 -6.989 11.013 1.00 98.62 78 TRP A N 1
ATOM 592 C CA . TRP A 1 78 ? -11.240 -7.831 9.997 1.00 98.62 78 TRP A CA 1
ATOM 593 C C . TRP A 1 78 ? -10.691 -9.119 10.610 1.00 98.62 78 TRP A C 1
ATOM 595 O O . TRP A 1 78 ? -10.996 -10.203 10.108 1.00 98.62 78 TRP A O 1
ATOM 605 N N . MET A 1 79 ? -9.960 -9.003 11.722 1.00 98.75 79 MET A N 1
ATOM 606 C CA . MET A 1 79 ? -9.381 -10.145 12.432 1.00 98.75 79 MET A CA 1
ATOM 607 C C . MET A 1 79 ? -10.452 -11.126 12.911 1.00 98.75 79 MET A C 1
ATOM 609 O O . MET A 1 79 ? -10.354 -12.326 12.642 1.00 98.75 79 MET A O 1
ATOM 613 N N . ALA A 1 80 ? -11.539 -10.618 13.492 1.00 98.69 80 ALA A N 1
ATOM 614 C CA . ALA A 1 80 ? -12.653 -11.450 13.931 1.00 98.69 80 ALA A CA 1
ATOM 615 C C . ALA A 1 80 ? -13.325 -12.183 12.756 1.00 98.69 80 ALA A C 1
ATOM 617 O O . ALA A 1 80 ? -13.496 -13.399 12.795 1.00 98.69 80 ALA A O 1
ATOM 618 N N . ARG A 1 81 ? -13.678 -11.468 11.677 1.00 98.75 81 ARG A N 1
ATOM 619 C CA . ARG A 1 81 ? -14.431 -12.054 10.550 1.00 98.75 81 ARG A CA 1
ATOM 620 C C . ARG A 1 81 ? -13.612 -13.007 9.682 1.00 98.75 81 ARG A C 1
ATOM 622 O O . ARG A 1 81 ? -14.185 -13.926 9.107 1.00 98.75 81 ARG A O 1
ATOM 629 N N . ARG A 1 82 ? -12.314 -12.748 9.501 1.00 98.62 82 ARG A N 1
ATOM 630 C CA . ARG A 1 82 ? -11.460 -13.517 8.575 1.00 98.62 82 ARG A CA 1
ATOM 631 C C . ARG A 1 82 ? -10.636 -14.593 9.261 1.00 98.62 82 ARG A C 1
ATOM 633 O O . ARG A 1 82 ? -10.285 -15.570 8.609 1.00 98.62 82 ARG A O 1
ATOM 640 N N . HIS A 1 83 ? -10.331 -14.407 10.541 1.00 98.50 83 HIS A N 1
ATOM 641 C CA . HIS A 1 83 ? -9.414 -15.274 11.275 1.00 98.50 83 HIS A CA 1
ATOM 642 C C . HIS A 1 83 ? -10.019 -15.825 12.573 1.00 98.50 83 HIS A C 1
ATOM 644 O O . HIS A 1 83 ? -9.362 -16.609 13.248 1.00 98.50 83 HIS A O 1
ATOM 650 N N . GLY A 1 84 ? -11.250 -15.437 12.938 1.00 98.56 84 GLY A N 1
ATOM 651 C CA . GLY A 1 84 ? -11.878 -15.857 14.196 1.00 98.56 84 GLY A CA 1
ATOM 652 C C . GLY A 1 84 ? -11.167 -15.313 15.436 1.00 98.56 84 GLY A C 1
ATOM 653 O O . GLY A 1 84 ? -11.376 -15.822 16.534 1.00 98.56 84 GLY A O 1
ATOM 654 N N . TRP A 1 85 ? -10.309 -14.303 15.269 1.00 98.50 85 TRP A N 1
ATOM 655 C CA . TRP A 1 85 ? -9.460 -13.786 16.332 1.00 98.50 85 TRP A CA 1
ATOM 656 C C . TRP A 1 85 ? -10.020 -12.478 16.894 1.00 98.50 85 TRP A C 1
ATOM 658 O O . TRP A 1 85 ? -10.160 -11.490 16.171 1.00 98.50 85 TRP A O 1
ATOM 668 N N . ALA A 1 86 ? -10.336 -12.480 18.189 1.00 98.25 86 ALA A N 1
ATOM 669 C CA . ALA A 1 86 ? -10.716 -11.283 18.928 1.00 98.25 86 ALA A CA 1
ATOM 670 C C . ALA A 1 86 ? -9.458 -10.491 19.324 1.00 98.25 86 ALA A C 1
ATOM 672 O O . ALA A 1 86 ? -8.695 -10.915 20.189 1.00 98.25 86 ALA A O 1
ATOM 673 N N . VAL A 1 87 ? -9.242 -9.363 18.647 1.00 98.00 87 VAL A N 1
ATOM 674 C CA . VAL A 1 87 ? -8.156 -8.410 18.919 1.00 98.00 87 VAL A CA 1
ATOM 675 C C . VAL A 1 87 ? -8.729 -7.199 19.638 1.00 98.00 87 VAL A C 1
ATOM 677 O O . VAL A 1 87 ? -9.723 -6.640 19.171 1.00 98.00 87 VAL A O 1
ATOM 680 N N . GLU A 1 88 ? -8.069 -6.761 20.708 1.00 97.88 88 GLU A N 1
ATOM 681 C CA . GLU A 1 88 ? -8.430 -5.537 21.426 1.00 97.88 88 GLU A CA 1
ATOM 682 C C . GLU A 1 88 ? -7.789 -4.294 20.777 1.00 97.88 88 GLU A C 1
ATOM 684 O O . GLU A 1 88 ? -6.635 -4.361 20.330 1.00 97.88 88 GLU A O 1
ATOM 689 N N . PRO A 1 89 ? -8.492 -3.146 20.702 1.00 96.94 89 PRO A N 1
ATOM 690 C CA . PRO A 1 89 ? -7.965 -1.925 20.092 1.00 96.94 89 PRO A CA 1
ATOM 691 C C . PRO A 1 89 ? -6.623 -1.461 20.668 1.00 96.94 89 PRO A C 1
ATOM 693 O O . PRO A 1 89 ? -5.818 -0.882 19.935 1.00 96.94 89 PRO A O 1
ATOM 696 N N . GLU A 1 90 ? -6.366 -1.712 21.953 1.00 97.19 90 GLU A N 1
ATOM 697 C CA . GLU A 1 90 ? -5.157 -1.307 22.681 1.00 97.19 90 GLU A CA 1
ATOM 698 C C . GLU A 1 90 ? -3.919 -2.112 22.265 1.00 97.19 90 GLU A C 1
ATOM 700 O O . GLU A 1 90 ? -2.796 -1.676 22.504 1.00 97.19 90 GLU A O 1
ATOM 705 N N . TRP A 1 91 ? -4.096 -3.266 21.613 1.00 97.31 91 TRP A N 1
ATOM 706 C CA . TRP A 1 91 ? -2.983 -4.078 21.102 1.00 97.31 91 TRP A CA 1
ATOM 707 C C . TRP A 1 91 ? -2.410 -3.539 19.786 1.00 97.31 91 TRP A C 1
ATOM 709 O O . TRP A 1 91 ? -1.371 -4.003 19.318 1.00 97.31 91 TRP A O 1
ATOM 719 N N . ILE A 1 92 ? -3.097 -2.587 19.151 1.00 96.38 92 ILE A N 1
ATOM 720 C CA . ILE A 1 92 ? -2.762 -2.110 17.812 1.00 96.38 92 ILE A CA 1
ATOM 721 C C . ILE A 1 92 ? -1.801 -0.917 17.907 1.00 96.38 92 ILE A C 1
ATOM 723 O O . ILE A 1 92 ? -2.159 0.146 18.412 1.00 96.38 92 ILE A O 1
ATOM 727 N N . THR A 1 93 ? -0.610 -1.044 17.323 1.00 94.56 93 THR A N 1
ATOM 728 C CA . THR A 1 93 ? 0.355 0.062 17.196 1.00 94.56 93 THR A CA 1
ATOM 729 C C . THR A 1 93 ? 0.697 0.283 15.723 1.00 94.56 93 THR A C 1
ATOM 731 O O . THR A 1 93 ? 1.132 -0.662 15.062 1.00 94.56 93 THR A O 1
ATOM 734 N N . PRO A 1 94 ? 0.501 1.495 15.168 1.00 93.62 94 PRO A N 1
ATOM 735 C CA . PRO A 1 94 ? 0.869 1.772 13.786 1.00 93.62 94 PRO A CA 1
ATOM 736 C C . PRO A 1 94 ? 2.395 1.828 13.629 1.00 93.62 94 PRO A C 1
ATOM 738 O O . PRO A 1 94 ? 3.098 2.427 14.437 1.00 93.62 94 PRO A O 1
ATOM 741 N N . SER A 1 95 ? 2.895 1.241 12.544 1.00 95.38 95 SER A N 1
ATOM 742 C CA . SER A 1 95 ? 4.283 1.353 12.090 1.00 95.38 95 SER A CA 1
ATOM 743 C C . SER A 1 95 ? 4.298 1.606 10.583 1.00 95.38 95 SER A C 1
ATOM 745 O O . SER A 1 95 ? 3.348 1.251 9.883 1.00 95.38 95 SER A O 1
ATOM 747 N N . ALA A 1 96 ? 5.373 2.207 10.070 1.00 95.31 96 ALA A N 1
ATOM 748 C CA . ALA A 1 96 ? 5.545 2.466 8.639 1.00 95.31 96 ALA A CA 1
ATOM 749 C C . ALA A 1 96 ? 5.663 1.176 7.799 1.00 95.31 96 ALA A C 1
ATOM 751 O O . ALA A 1 96 ? 5.462 1.204 6.587 1.00 95.31 96 ALA A O 1
ATOM 752 N N . GLY A 1 97 ? 5.976 0.043 8.430 1.00 95.81 97 GLY A N 1
ATOM 753 C CA . GLY A 1 97 ? 6.017 -1.267 7.790 1.00 95.81 97 GLY A CA 1
ATOM 754 C C . GLY A 1 97 ? 6.495 -2.354 8.749 1.00 95.81 97 GLY A C 1
ATOM 755 O O . GLY A 1 97 ? 7.054 -2.057 9.802 1.00 95.81 97 GLY A O 1
ATOM 756 N N . VAL A 1 98 ? 6.304 -3.622 8.370 1.00 96.81 98 VAL A N 1
ATOM 757 C CA . VAL A 1 98 ? 6.675 -4.776 9.213 1.00 96.81 98 VAL A CA 1
ATOM 758 C C . VAL A 1 98 ? 8.171 -4.778 9.532 1.00 96.81 98 VAL A C 1
ATOM 760 O O . VAL A 1 98 ? 8.533 -4.919 10.690 1.00 96.81 98 VAL A O 1
ATOM 763 N N . CYS A 1 99 ? 9.042 -4.528 8.547 1.00 95.88 99 CYS A N 1
ATOM 764 C CA . CYS A 1 99 ? 10.494 -4.509 8.770 1.00 95.88 99 CYS A CA 1
ATOM 765 C C . CYS A 1 99 ? 10.959 -3.431 9.760 1.00 95.88 99 CYS A C 1
ATOM 767 O O . CYS A 1 99 ? 12.008 -3.597 10.359 1.00 95.88 99 CYS A O 1
ATOM 769 N N . ALA A 1 100 ? 10.216 -2.331 9.910 1.00 96.75 100 ALA A N 1
ATOM 770 C CA . ALA A 1 100 ? 10.541 -1.282 10.878 1.00 96.75 100 ALA A CA 1
ATOM 771 C C . ALA A 1 100 ? 9.984 -1.576 12.283 1.00 96.75 100 ALA A C 1
ATOM 773 O O . ALA A 1 100 ? 10.329 -0.879 13.230 1.00 96.75 100 ALA A O 1
ATOM 774 N N . ALA A 1 101 ? 9.074 -2.547 12.402 1.00 96.00 101 ALA A N 1
ATOM 775 C CA . ALA A 1 101 ? 8.468 -2.964 13.664 1.00 96.00 101 ALA A CA 1
ATOM 776 C C . ALA A 1 101 ? 9.154 -4.190 14.299 1.00 96.00 101 ALA A C 1
ATOM 778 O O . ALA A 1 101 ? 8.885 -4.475 15.465 1.00 96.00 101 ALA A O 1
ATOM 779 N N . LEU A 1 102 ? 9.967 -4.920 13.525 1.00 92.06 102 LEU A N 1
ATOM 780 C CA . LEU A 1 102 ? 10.807 -6.034 13.979 1.00 92.06 102 LEU A CA 1
ATOM 781 C C . LEU A 1 102 ? 12.089 -5.516 14.638 1.00 92.06 102 LEU A C 1
ATOM 783 O O . LEU A 1 102 ? 12.508 -6.149 15.630 1.00 92.06 102 LEU A O 1
#